Protein AF-T0M5U5-F1 (afdb_monomer_lite)

pLDDT: mean 90.52, std 8.72, range [44.06, 96.94]

Structure (mmCIF, N/CA/C/O backbone):
data_AF-T0M5U5-F1
#
_entry.id   AF-T0M5U5-F1
#
loop_
_atom_site.group_PDB
_atom_site.id
_atom_site.type_symbol
_atom_site.label_atom_id
_atom_site.label_alt_id
_atom_site.label_comp_id
_atom_site.label_asym_id
_atom_site.label_entity_id
_atom_site.label_seq_id
_atom_site.pdbx_PDB_ins_code
_atom_site.Cartn_x
_atom_site.Cartn_y
_atom_site.Cartn_z
_atom_site.occupancy
_atom_site.B_iso_or_equiv
_atom_site.auth_seq_id
_atom_site.auth_comp_id
_atom_site.auth_asym_id
_atom_site.auth_atom_id
_atom_site.pdbx_PDB_model_num
ATOM 1 N N . MET A 1 1 ? -9.757 8.245 -6.033 1.00 66.88 1 MET A N 1
ATOM 2 C CA . MET A 1 1 ? -9.342 8.291 -4.612 1.00 66.88 1 MET A CA 1
ATOM 3 C C . MET A 1 1 ? -8.299 9.380 -4.549 1.00 66.88 1 MET A C 1
ATOM 5 O O . MET A 1 1 ? -7.149 9.162 -4.910 1.00 66.88 1 MET A O 1
ATOM 9 N N . ASP A 1 2 ? -8.736 10.591 -4.228 1.00 67.81 2 ASP A N 1
ATOM 10 C CA . ASP A 1 2 ? -8.051 11.768 -4.778 1.00 67.81 2 ASP A CA 1
ATOM 11 C C . ASP A 1 2 ? -6.916 12.265 -3.876 1.00 67.81 2 ASP A C 1
ATOM 13 O O . ASP A 1 2 ? -6.089 13.070 -4.296 1.00 67.81 2 ASP A O 1
ATOM 17 N N . ASN A 1 3 ? -6.825 11.733 -2.650 1.00 85.62 3 ASN A N 1
ATOM 18 C CA . ASN A 1 3 ? -5.845 12.128 -1.643 1.00 85.62 3 ASN A CA 1
ATOM 19 C C . ASN A 1 3 ? -5.530 10.973 -0.679 1.00 85.62 3 ASN A C 1
ATOM 21 O O . ASN A 1 3 ? -6.119 10.884 0.399 1.00 85.62 3 ASN A O 1
ATOM 25 N N . VAL A 1 4 ? -4.592 10.102 -1.065 1.00 93.19 4 VAL A N 1
ATOM 26 C CA . VAL A 1 4 ? -4.029 9.062 -0.188 1.00 93.19 4 VAL A CA 1
ATOM 27 C C . VAL A 1 4 ? -2.578 9.401 0.117 1.00 93.19 4 VAL A C 1
ATOM 29 O O . VAL A 1 4 ? -1.783 9.634 -0.796 1.00 93.19 4 VAL A O 1
ATOM 32 N N . TYR A 1 5 ? -2.225 9.408 1.398 1.00 94.75 5 TYR A N 1
ATOM 33 C CA . TYR A 1 5 ? -0.859 9.634 1.856 1.00 94.75 5 TYR A CA 1
ATOM 34 C C . TYR A 1 5 ? -0.411 8.480 2.742 1.00 94.75 5 TYR A C 1
ATOM 36 O O . TYR A 1 5 ? -1.161 8.050 3.610 1.00 94.75 5 TYR A O 1
ATOM 44 N N . ALA A 1 6 ? 0.814 8.000 2.558 1.00 94.38 6 ALA A N 1
ATOM 45 C CA . ALA A 1 6 ? 1.451 7.121 3.526 1.00 94.38 6 ALA A CA 1
ATOM 46 C C . ALA A 1 6 ? 2.215 7.951 4.556 1.00 94.38 6 ALA A C 1
ATOM 48 O O . ALA A 1 6 ? 2.931 8.892 4.206 1.00 94.38 6 ALA A O 1
ATOM 49 N N . ILE A 1 7 ? 2.085 7.575 5.824 1.00 94.25 7 ILE A N 1
ATOM 50 C CA . ILE A 1 7 ? 2.845 8.145 6.930 1.00 94.25 7 ILE A CA 1
ATOM 51 C C . ILE A 1 7 ? 3.841 7.090 7.403 1.00 94.25 7 ILE A C 1
ATOM 53 O O . ILE A 1 7 ? 3.461 6.012 7.861 1.00 94.25 7 ILE A O 1
ATOM 57 N N . PHE A 1 8 ? 5.126 7.415 7.310 1.00 90.12 8 PHE A N 1
ATOM 58 C CA . PHE A 1 8 ? 6.224 6.559 7.744 1.00 90.12 8 PHE A CA 1
ATOM 59 C C . PHE A 1 8 ? 6.965 7.203 8.911 1.00 90.12 8 PHE A C 1
ATOM 61 O O . PHE A 1 8 ? 7.166 8.415 8.915 1.00 90.12 8 PHE A O 1
ATOM 68 N N . ALA A 1 9 ? 7.409 6.402 9.876 1.00 85.94 9 ALA A N 1
ATOM 69 C CA . ALA A 1 9 ? 8.386 6.847 10.863 1.00 85.94 9 ALA A CA 1
ATOM 70 C C . ALA A 1 9 ? 9.803 6.666 10.300 1.00 85.94 9 ALA A C 1
ATOM 72 O O . ALA A 1 9 ? 10.113 5.623 9.720 1.00 85.94 9 ALA 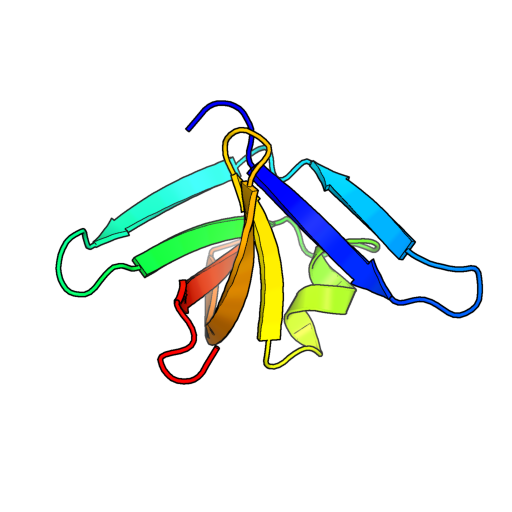A O 1
ATOM 73 N N . ASP A 1 10 ? 10.655 7.666 10.475 1.00 80.81 10 ASP A N 1
ATOM 74 C CA . A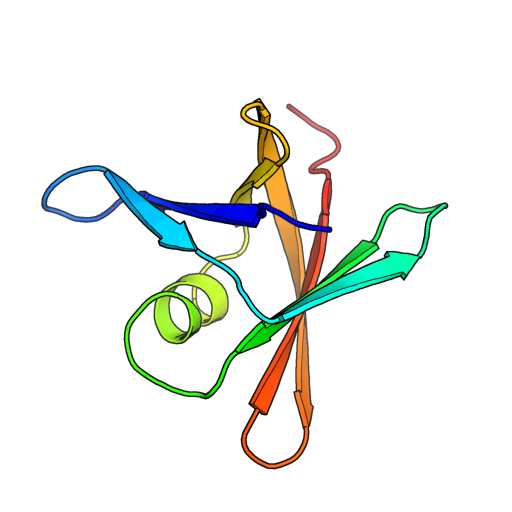SP A 1 10 ? 12.088 7.588 10.221 1.00 80.81 10 ASP A CA 1
ATOM 75 C C . ASP A 1 10 ? 12.885 8.217 11.376 1.00 80.81 10 ASP A C 1
ATOM 77 O O . ASP A 1 10 ? 12.320 8.703 12.358 1.00 80.81 10 ASP A O 1
ATOM 81 N N . ASN A 1 11 ? 14.215 8.184 11.280 1.00 79.56 11 ASN A N 1
ATOM 82 C CA . ASN A 1 11 ? 15.100 8.701 12.329 1.00 79.56 11 ASN A CA 1
ATOM 83 C C . ASN A 1 11 ? 14.955 10.218 12.562 1.00 79.56 11 ASN A C 1
ATOM 85 O O . ASN A 1 11 ? 15.402 10.710 13.594 1.00 79.56 11 ASN A O 1
ATOM 89 N N . ASN A 1 12 ? 14.341 10.949 11.627 1.00 78.44 12 ASN A N 1
ATOM 90 C CA . ASN A 1 12 ? 14.162 12.398 11.670 1.00 78.44 12 ASN A CA 1
ATOM 91 C C . ASN A 1 12 ? 12.704 12.803 11.969 1.00 78.44 12 ASN A C 1
ATOM 93 O O . ASN A 1 12 ? 12.394 13.994 11.981 1.00 78.44 12 ASN A O 1
ATOM 97 N N . GLY A 1 13 ? 11.808 11.841 12.221 1.00 86.19 13 GLY A N 1
ATOM 98 C CA . GLY A 1 13 ? 10.413 12.081 12.574 1.00 86.19 13 GLY A CA 1
ATOM 99 C C . GLY A 1 13 ? 9.428 11.286 11.720 1.00 86.19 13 GLY A C 1
ATOM 100 O O . GLY A 1 13 ? 9.592 10.091 11.485 1.00 86.19 13 GLY A O 1
ATOM 101 N N . LYS A 1 14 ? 8.331 11.936 11.317 1.00 88.69 14 LYS A N 1
ATOM 102 C CA . LYS A 1 14 ? 7.313 11.338 10.443 1.00 88.69 14 LYS A CA 1
ATOM 103 C C . LYS A 1 14 ? 7.428 11.928 9.044 1.00 88.69 14 LYS A C 1
ATOM 105 O O . LYS A 1 14 ? 7.354 13.142 8.878 1.00 88.69 14 LYS A O 1
ATOM 110 N N . VAL A 1 15 ? 7.532 11.064 8.041 1.00 90.81 15 VAL A N 1
ATOM 111 C CA . VAL A 1 15 ? 7.479 11.433 6.625 1.00 90.81 15 VAL A CA 1
ATOM 112 C C . VAL A 1 15 ? 6.086 11.138 6.097 1.00 90.81 15 VAL A C 1
ATOM 114 O O . VAL A 1 15 ? 5.603 10.013 6.214 1.00 90.81 15 VAL A O 1
ATOM 117 N N . ARG A 1 16 ? 5.450 12.147 5.498 1.00 92.06 16 ARG A N 1
ATOM 118 C CA . ARG A 1 16 ? 4.153 12.029 4.825 1.00 92.06 16 ARG A CA 1
ATOM 119 C C . ARG A 1 16 ? 4.376 12.094 3.316 1.00 92.06 16 ARG A C 1
ATOM 121 O O . ARG A 1 16 ? 4.836 13.113 2.811 1.00 92.06 16 ARG A O 1
ATOM 128 N N . GLU A 1 17 ? 4.060 11.017 2.607 1.00 93.06 17 GLU A N 1
ATOM 129 C CA . GLU A 1 17 ? 4.322 10.862 1.171 1.00 93.06 17 GLU A CA 1
ATOM 130 C C . GLU A 1 17 ? 3.012 10.607 0.421 1.00 93.06 17 GLU A C 1
ATOM 132 O O . GLU A 1 17 ? 2.200 9.787 0.848 1.00 93.06 17 GLU A O 1
ATOM 137 N N . LYS A 1 18 ? 2.775 11.330 -0.678 1.00 92.88 18 LYS A N 1
ATOM 138 C CA . LYS A 1 18 ? 1.555 11.178 -1.482 1.00 92.88 18 LYS A CA 1
ATOM 139 C C . LYS A 1 18 ? 1.646 9.914 -2.337 1.00 92.88 18 LYS A C 1
ATOM 141 O O . LYS A 1 18 ? 2.638 9.710 -3.027 1.00 92.88 18 LYS A O 1
ATOM 146 N N . LEU A 1 19 ? 0.598 9.094 -2.321 1.00 93.19 19 LEU A N 1
ATOM 147 C CA . LEU A 1 19 ? 0.494 7.883 -3.134 1.00 93.19 19 LEU A CA 1
ATOM 148 C C . LEU A 1 19 ? -0.382 8.167 -4.355 1.00 93.19 19 LEU A C 1
ATOM 150 O O . LEU A 1 19 ? -1.601 8.033 -4.298 1.00 93.19 19 LEU A O 1
ATOM 154 N N . GLU A 1 20 ? 0.226 8.599 -5.456 1.00 90.31 20 GLU A N 1
ATOM 155 C CA . GLU A 1 20 ? -0.515 9.079 -6.634 1.00 90.31 20 GLU A CA 1
ATOM 156 C C . GLU A 1 20 ? -1.272 7.971 -7.370 1.00 90.31 20 GLU A C 1
ATOM 158 O O . GLU A 1 20 ? -2.388 8.189 -7.834 1.00 90.31 20 GLU A O 1
ATOM 163 N N . ASN A 1 21 ? -0.700 6.768 -7.424 1.00 93.25 21 ASN A N 1
ATOM 164 C CA . ASN A 1 21 ? -1.293 5.633 -8.122 1.00 93.25 21 ASN A CA 1
ATOM 165 C C . ASN A 1 21 ? -1.872 4.646 -7.112 1.00 93.25 21 ASN A C 1
ATOM 167 O O . ASN A 1 21 ? -1.176 3.774 -6.590 1.00 93.25 21 ASN A O 1
ATOM 171 N N . ASN A 1 22 ? -3.159 4.807 -6.822 1.00 94.75 22 ASN A N 1
ATOM 172 C CA . ASN A 1 22 ? -3.891 3.977 -5.877 1.00 94.75 22 ASN A CA 1
ATOM 173 C C . ASN A 1 22 ? -5.280 3.610 -6.421 1.00 94.75 22 ASN A C 1
ATOM 175 O O . ASN A 1 22 ? -5.853 4.338 -7.230 1.00 94.75 22 ASN A O 1
ATOM 179 N N . PHE A 1 23 ? -5.814 2.468 -5.993 1.00 94.88 23 PHE A N 1
ATOM 180 C CA . PHE A 1 23 ? -7.142 1.998 -6.383 1.00 94.88 23 PHE A CA 1
ATOM 181 C C . PHE A 1 23 ? -7.760 1.100 -5.308 1.00 94.88 23 PHE A C 1
ATOM 183 O O . PHE A 1 23 ? -7.056 0.504 -4.496 1.00 94.88 23 PHE A O 1
ATOM 190 N N . ILE A 1 24 ? -9.086 0.962 -5.321 1.00 95.06 24 ILE A N 1
ATOM 191 C CA . ILE A 1 24 ? -9.783 -0.040 -4.508 1.00 95.06 24 ILE A CA 1
ATOM 192 C C . ILE A 1 24 ? -9.751 -1.361 -5.277 1.00 95.06 24 ILE A C 1
ATOM 194 O O . ILE A 1 24 ? -10.352 -1.472 -6.342 1.00 95.06 24 ILE A O 1
ATOM 198 N N . ALA A 1 25 ? -9.036 -2.352 -4.749 1.00 95.31 25 ALA A N 1
ATOM 199 C CA . ALA A 1 25 ? -8.942 -3.687 -5.335 1.00 95.31 25 ALA A CA 1
ATOM 200 C C . ALA A 1 25 ? -10.155 -4.565 -4.984 1.00 95.31 25 ALA A C 1
ATOM 202 O O . ALA A 1 25 ? -10.542 -5.426 -5.768 1.00 95.31 25 ALA A O 1
ATOM 203 N N . SER A 1 26 ? -10.756 -4.349 -3.812 1.00 95.94 26 SER A N 1
ATOM 204 C CA . SER A 1 26 ? -12.001 -4.989 -3.375 1.00 95.94 26 SER A CA 1
ATOM 205 C C . SER A 1 26 ? -12.687 -4.110 -2.332 1.00 95.94 26 SER A C 1
ATOM 207 O O . SER A 1 26 ? -12.010 -3.471 -1.530 1.00 95.94 26 SER A O 1
ATOM 209 N N . GLN A 1 27 ? -14.020 -4.065 -2.332 1.00 93.94 27 GLN A N 1
ATOM 210 C CA . GLN A 1 27 ? -14.795 -3.319 -1.331 1.00 93.94 27 GLN A CA 1
ATOM 211 C C . GLN A 1 27 ? -15.195 -4.176 -0.125 1.00 93.94 27 GLN A C 1
ATOM 213 O O . GLN A 1 27 ? -15.305 -3.651 0.979 1.00 93.94 27 GLN A O 1
ATOM 218 N N . ASN A 1 28 ? -15.399 -5.483 -0.315 1.00 92.81 28 ASN A N 1
ATOM 219 C CA . ASN A 1 28 ? -15.763 -6.406 0.756 1.00 92.81 28 ASN A CA 1
ATOM 220 C C . ASN A 1 28 ? -15.167 -7.807 0.496 1.00 92.81 28 ASN A C 1
ATOM 222 O O . ASN A 1 28 ? -15.678 -8.514 -0.374 1.00 92.81 28 ASN A O 1
ATOM 226 N N . PRO A 1 29 ? -14.097 -8.211 1.208 1.00 92.12 29 PRO A N 1
ATOM 227 C CA . PRO A 1 29 ? -13.342 -7.419 2.189 1.00 92.12 29 PRO A CA 1
ATOM 228 C C . PRO A 1 29 ? -12.634 -6.216 1.542 1.00 92.12 29 PRO A C 1
ATOM 230 O O . PRO A 1 29 ? -12.317 -6.253 0.351 1.00 92.12 29 PRO A O 1
ATOM 233 N N . LEU A 1 30 ? -12.383 -5.150 2.312 1.00 93.00 30 LEU A N 1
ATOM 234 C CA . LEU A 1 30 ? -11.710 -3.949 1.805 1.00 93.00 30 LEU A CA 1
ATOM 235 C C . LEU A 1 30 ? -10.233 -4.235 1.508 1.00 93.00 30 LEU A C 1
ATOM 237 O O . LEU A 1 30 ? -9.456 -4.535 2.415 1.00 93.00 30 LEU A O 1
ATOM 241 N N . TYR A 1 31 ? -9.851 -4.064 0.243 1.00 95.75 31 TYR A N 1
ATOM 242 C CA . TYR A 1 31 ? -8.466 -4.065 -0.209 1.00 95.75 31 TYR A CA 1
ATOM 243 C C . TYR A 1 31 ? -8.166 -2.827 -1.047 1.00 95.75 31 TYR A C 1
ATOM 245 O O . TYR A 1 31 ? -8.918 -2.473 -1.955 1.00 95.75 31 TYR A O 1
ATOM 253 N N . ILE A 1 32 ? -7.020 -2.211 -0.780 1.00 95.62 32 ILE A N 1
ATOM 254 C CA . ILE A 1 32 ? -6.486 -1.065 -1.514 1.00 95.62 32 ILE A CA 1
ATOM 255 C C . ILE A 1 32 ? -5.213 -1.522 -2.223 1.00 95.62 32 ILE A C 1
ATOM 257 O O . ILE A 1 32 ? -4.358 -2.156 -1.613 1.00 95.62 32 ILE A O 1
ATOM 261 N N . GLY A 1 33 ? -5.088 -1.217 -3.509 1.00 96.31 33 GLY A N 1
ATOM 262 C CA . GLY A 1 33 ? -3.866 -1.405 -4.278 1.00 96.31 33 GLY A CA 1
ATOM 263 C C . GLY A 1 33 ? -3.104 -0.090 -4.396 1.00 96.31 33 GLY A C 1
ATOM 264 O O . GLY A 1 33 ? -3.687 0.923 -4.776 1.00 96.31 33 GLY A O 1
ATOM 265 N N . ILE A 1 34 ? -1.806 -0.103 -4.098 1.00 96.25 34 ILE A N 1
ATOM 266 C CA . ILE A 1 34 ? -0.893 1.028 -4.311 1.00 96.25 34 ILE A CA 1
ATOM 267 C C . ILE A 1 34 ? 0.173 0.595 -5.305 1.00 96.25 34 ILE A C 1
ATOM 269 O O . ILE A 1 34 ? 0.873 -0.391 -5.076 1.00 96.25 34 ILE A O 1
ATOM 273 N N . ILE A 1 35 ? 0.309 1.345 -6.393 1.00 95.75 35 ILE A N 1
ATOM 274 C CA . ILE A 1 35 ? 1.299 1.093 -7.435 1.00 95.75 35 ILE A CA 1
ATOM 275 C C . ILE A 1 35 ? 2.478 2.030 -7.203 1.00 95.75 35 ILE A C 1
ATOM 277 O O . ILE A 1 35 ? 2.328 3.251 -7.231 1.00 95.75 35 ILE A O 1
ATOM 281 N N . LEU A 1 36 ? 3.660 1.459 -6.992 1.00 95.06 36 LEU A N 1
ATOM 282 C CA . LEU A 1 36 ? 4.896 2.213 -6.816 1.00 95.06 36 LEU A CA 1
ATOM 283 C C . LEU A 1 36 ? 5.974 1.676 -7.749 1.00 95.06 36 LEU A C 1
ATOM 285 O O . LEU A 1 36 ? 6.149 0.463 -7.878 1.00 95.06 36 LEU A O 1
ATOM 289 N N . LYS A 1 37 ? 6.748 2.587 -8.337 1.00 93.62 37 LYS A N 1
ATOM 290 C CA . LYS A 1 37 ? 7.979 2.224 -9.033 1.00 93.62 37 LYS A CA 1
ATOM 291 C C . LYS A 1 37 ? 9.024 1.773 -7.997 1.00 93.62 37 LYS A C 1
ATOM 293 O O . LYS A 1 37 ? 9.132 2.425 -6.956 1.00 93.62 37 LYS A O 1
ATOM 298 N N . PRO A 1 38 ? 9.807 0.707 -8.246 1.00 87.56 38 PRO A N 1
ATOM 299 C CA . PRO A 1 38 ? 10.943 0.327 -7.423 1.00 87.56 38 PRO A CA 1
ATOM 300 C C . PRO A 1 38 ? 11.991 1.440 -7.392 1.00 87.56 38 PRO A C 1
ATOM 302 O O . PRO A 1 38 ? 12.845 1.563 -8.268 1.00 87.56 38 PRO A O 1
ATOM 305 N N . SER A 1 39 ? 11.896 2.293 -6.379 1.00 85.12 39 SER A N 1
ATOM 306 C CA . SER A 1 39 ? 12.782 3.431 -6.147 1.00 85.12 39 SER A CA 1
ATOM 307 C C . SER A 1 39 ? 12.962 3.669 -4.649 1.00 85.12 39 SER A C 1
ATOM 309 O O . SER A 1 39 ? 12.332 3.022 -3.813 1.00 85.12 39 SER A O 1
ATOM 311 N N . HIS A 1 40 ? 13.810 4.631 -4.284 1.00 80.00 40 HIS A N 1
ATOM 312 C CA . HIS A 1 40 ? 13.849 5.140 -2.911 1.00 80.00 40 HIS A CA 1
ATOM 313 C C . HIS A 1 40 ? 12.492 5.760 -2.513 1.00 80.00 40 HIS A C 1
ATOM 315 O O . HIS A 1 40 ? 11.649 6.015 -3.372 1.00 80.00 40 HIS A O 1
ATOM 321 N N . GLY A 1 41 ? 12.278 5.996 -1.214 1.00 88.81 41 GLY A N 1
ATOM 322 C CA . GLY A 1 41 ? 11.033 6.582 -0.696 1.00 88.81 41 GLY A CA 1
ATOM 323 C C . GLY A 1 41 ? 10.011 5.531 -0.266 1.00 88.81 41 GLY A C 1
ATOM 324 O O . GLY A 1 41 ? 10.383 4.527 0.356 1.00 88.81 41 GLY A O 1
ATOM 325 N N . ALA A 1 42 ? 8.729 5.759 -0.569 1.00 91.25 42 ALA A N 1
ATOM 326 C CA . ALA A 1 42 ? 7.627 4.891 -0.152 1.00 91.25 42 ALA A CA 1
ATOM 327 C C . ALA A 1 42 ? 7.841 3.425 -0.536 1.00 91.25 42 ALA A C 1
ATOM 329 O O . ALA A 1 42 ? 7.558 2.549 0.277 1.00 91.25 42 ALA A O 1
ATOM 330 N N . TRP A 1 43 ? 8.402 3.142 -1.717 1.00 94.19 43 TRP A N 1
ATOM 331 C CA . TRP A 1 43 ? 8.572 1.762 -2.176 1.00 94.19 43 TRP A CA 1
ATOM 332 C C . TRP A 1 43 ? 9.489 0.948 -1.258 1.00 94.19 43 TRP A C 1
ATOM 334 O O . TRP A 1 43 ? 9.104 -0.142 -0.833 1.00 94.19 43 TRP A O 1
ATOM 344 N N . ILE A 1 44 ? 10.672 1.466 -0.888 1.00 92.75 44 ILE A N 1
ATOM 345 C CA . ILE A 1 44 ? 11.589 0.760 0.031 1.00 92.75 44 ILE A CA 1
ATOM 346 C C . ILE A 1 44 ? 10.924 0.567 1.394 1.00 92.75 44 ILE A C 1
ATOM 348 O O . ILE A 1 44 ? 11.037 -0.509 1.985 1.00 92.75 44 ILE A O 1
ATOM 352 N N . ARG A 1 45 ? 10.234 1.599 1.894 1.00 92.88 45 ARG A N 1
ATOM 353 C CA . ARG A 1 45 ? 9.590 1.555 3.211 1.00 92.88 45 ARG A CA 1
ATOM 354 C C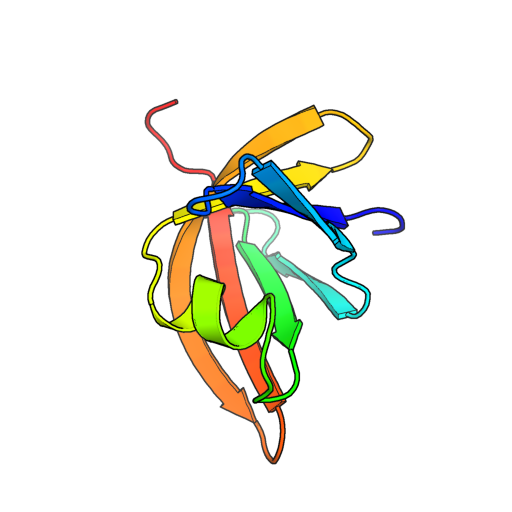 . ARG A 1 45 ? 8.466 0.521 3.235 1.00 92.88 45 ARG A C 1
ATOM 356 O O . ARG A 1 45 ? 8.480 -0.352 4.093 1.00 92.88 45 ARG A O 1
ATOM 363 N N . MET A 1 46 ? 7.566 0.545 2.255 1.00 93.12 46 MET A N 1
ATOM 364 C CA . MET A 1 46 ? 6.475 -0.427 2.131 1.00 93.12 46 MET A CA 1
ATOM 365 C C . MET A 1 46 ? 6.984 -1.843 1.855 1.00 93.12 46 MET A C 1
ATOM 367 O O . MET A 1 46 ? 6.435 -2.797 2.386 1.00 93.12 46 MET A O 1
ATOM 371 N N . SER A 1 47 ? 8.070 -1.994 1.093 1.00 92.31 47 SER A N 1
ATOM 372 C CA . SER A 1 47 ? 8.681 -3.302 0.809 1.00 92.31 47 SER A CA 1
ATOM 373 C C . SER A 1 47 ? 9.255 -3.997 2.039 1.00 92.31 47 SER A C 1
ATOM 375 O O . SER A 1 47 ? 9.412 -5.215 2.032 1.00 92.31 47 SER A O 1
ATOM 377 N N . ARG A 1 48 ? 9.615 -3.233 3.073 1.00 91.06 48 ARG A N 1
ATOM 378 C CA . ARG A 1 48 ? 10.175 -3.757 4.326 1.00 91.06 48 ARG A CA 1
ATOM 379 C C . ARG A 1 48 ? 9.155 -3.777 5.461 1.00 91.06 48 ARG A C 1
ATOM 381 O O . ARG A 1 48 ? 9.389 -4.434 6.472 1.00 91.06 48 ARG A O 1
ATOM 388 N N . ALA A 1 49 ? 8.055 -3.046 5.314 1.00 90.38 49 ALA A N 1
ATOM 389 C CA . ALA A 1 49 ? 7.039 -2.909 6.337 1.00 90.38 49 ALA A CA 1
ATOM 390 C C . ALA A 1 49 ? 5.962 -3.992 6.209 1.00 90.38 49 ALA A C 1
ATOM 392 O O . ALA A 1 49 ? 5.591 -4.408 5.115 1.00 90.38 49 ALA A O 1
ATOM 393 N N . LYS A 1 50 ? 5.427 -4.426 7.352 1.00 92.50 50 LYS A N 1
ATOM 394 C CA . LYS A 1 50 ? 4.226 -5.277 7.410 1.00 92.50 50 LYS A CA 1
ATOM 395 C C . LYS A 1 50 ? 2.946 -4.457 7.530 1.00 92.50 50 LYS A C 1
ATOM 397 O O . LYS A 1 50 ? 1.874 -4.940 7.175 1.00 92.50 50 LYS A O 1
ATOM 402 N N . THR A 1 51 ? 3.064 -3.236 8.041 1.00 94.38 51 THR A N 1
ATOM 403 C CA . THR A 1 51 ? 1.961 -2.296 8.203 1.00 94.38 51 THR A CA 1
ATOM 404 C C . THR A 1 51 ? 2.377 -0.902 7.753 1.00 94.38 51 THR A C 1
ATOM 406 O O . THR A 1 51 ? 3.562 -0.576 7.686 1.00 94.38 51 THR A O 1
ATOM 409 N N . VAL A 1 52 ? 1.397 -0.076 7.409 1.00 95.06 52 VAL A N 1
ATOM 410 C CA . VAL A 1 52 ? 1.583 1.331 7.057 1.00 95.06 52 VAL A CA 1
ATOM 411 C C . VAL A 1 52 ? 0.378 2.123 7.537 1.00 95.06 52 VAL A C 1
ATOM 413 O O . VAL A 1 52 ? -0.748 1.629 7.520 1.00 95.06 52 VAL A O 1
ATOM 416 N N . VAL A 1 53 ? 0.606 3.361 7.960 1.00 95.94 53 VAL A N 1
ATOM 417 C CA . VAL A 1 53 ? -0.485 4.291 8.243 1.00 95.94 53 VAL A CA 1
ATOM 418 C C . VAL A 1 53 ? -0.830 5.010 6.949 1.00 95.94 53 VAL A C 1
ATOM 420 O O . VAL A 1 53 ? 0.025 5.688 6.376 1.00 95.94 53 VAL A O 1
ATOM 423 N N . LEU A 1 54 ? -2.069 4.860 6.488 1.00 95.00 54 LEU A N 1
ATOM 424 C CA . LEU A 1 54 ? -2.599 5.642 5.379 1.00 95.00 54 LEU A CA 1
ATOM 425 C C . LEU A 1 54 ? -3.479 6.758 5.920 1.00 95.00 54 LEU A C 1
ATOM 427 O O . LEU A 1 54 ? -4.364 6.516 6.732 1.00 95.00 54 LEU A O 1
ATOM 431 N N . GLU A 1 55 ? -3.266 7.971 5.436 1.00 94.00 55 GLU A N 1
ATOM 432 C CA . GLU A 1 55 ? -4.188 9.080 5.612 1.00 94.00 55 GLU A CA 1
ATOM 433 C C . GLU A 1 55 ? -5.034 9.219 4.348 1.00 94.00 55 GLU A C 1
ATOM 435 O O . GLU A 1 55 ? -4.520 9.524 3.268 1.00 94.00 55 GLU A O 1
ATOM 440 N N . MET A 1 56 ? -6.332 8.972 4.494 1.00 90.12 56 MET A N 1
ATOM 441 C CA . MET A 1 56 ? -7.324 9.091 3.429 1.00 90.12 56 MET A CA 1
ATOM 442 C C . MET A 1 56 ? -8.349 10.131 3.857 1.00 90.12 56 MET A C 1
ATOM 444 O O . MET A 1 56 ? -8.889 10.043 4.957 1.00 90.12 56 MET A O 1
ATOM 448 N N . GLU A 1 57 ? -8.581 11.144 3.021 1.00 87.12 57 GLU A N 1
ATOM 449 C CA . GLU A 1 57 ? -9.518 12.241 3.335 1.00 87.12 57 GLU A CA 1
ATOM 450 C C . GLU A 1 57 ? -9.217 12.927 4.687 1.00 87.12 57 GLU A C 1
ATOM 452 O O . GLU A 1 57 ? -10.112 13.330 5.426 1.00 87.12 57 GLU A O 1
ATOM 457 N N . GLY A 1 58 ? -7.928 13.024 5.038 1.00 85.69 58 GLY A N 1
ATOM 458 C CA . GLY A 1 58 ? -7.463 13.618 6.297 1.00 85.69 58 GLY A CA 1
ATOM 459 C C . GLY A 1 58 ? -7.607 12.720 7.529 1.00 85.69 58 GLY A C 1
ATOM 460 O O . GLY A 1 58 ? -7.290 13.158 8.633 1.00 85.69 58 GLY A O 1
ATOM 461 N N . LYS A 1 59 ? -8.060 11.470 7.372 1.00 88.88 59 LYS A N 1
ATOM 462 C CA . LYS A 1 59 ? -8.186 10.503 8.468 1.00 88.88 59 LYS A CA 1
ATOM 463 C C . LYS A 1 59 ? -7.077 9.453 8.380 1.00 88.88 59 LYS A C 1
ATOM 465 O O . LYS A 1 59 ? -7.049 8.701 7.402 1.00 88.88 59 LYS A O 1
ATOM 470 N N . PRO A 1 60 ? -6.162 9.383 9.363 1.00 92.75 60 PRO A N 1
ATOM 471 C CA . PRO A 1 60 ? -5.174 8.317 9.424 1.00 92.75 60 PRO A CA 1
ATOM 472 C C . PRO A 1 60 ? -5.824 7.002 9.876 1.00 92.75 60 PRO A C 1
ATOM 474 O O . PRO A 1 60 ? -6.631 6.987 10.802 1.00 92.75 60 PRO A O 1
ATOM 477 N N . GLY A 1 61 ? -5.436 5.896 9.250 1.00 93.50 61 GLY A N 1
ATOM 478 C CA . GLY A 1 61 ? -5.787 4.535 9.649 1.00 93.50 61 GLY A CA 1
ATOM 479 C C . GLY A 1 61 ? -4.611 3.590 9.425 1.00 93.50 61 GLY A C 1
ATOM 480 O O . GLY A 1 61 ? -3.783 3.825 8.543 1.00 93.50 61 GLY A O 1
ATOM 481 N N . GLU A 1 62 ? -4.508 2.533 10.230 1.00 95.62 62 GLU A N 1
ATOM 482 C CA . GLU A 1 62 ? -3.456 1.527 10.074 1.00 95.62 62 GLU A CA 1
ATOM 483 C C . GLU A 1 62 ? -3.894 0.407 9.123 1.00 95.62 62 GLU A C 1
ATOM 485 O O . GLU A 1 62 ? -4.976 -0.170 9.243 1.00 95.62 62 GLU A O 1
ATOM 490 N N . PHE A 1 63 ? -3.018 0.080 8.178 1.00 96.00 63 PHE A N 1
ATOM 491 C CA . PHE A 1 63 ? -3.238 -0.939 7.166 1.00 96.00 63 PHE A CA 1
ATOM 492 C C . PHE A 1 63 ? -2.140 -1.991 7.228 1.00 96.00 63 PHE A C 1
ATOM 494 O O . PHE A 1 63 ? -0.961 -1.675 7.371 1.00 96.00 63 PHE A O 1
ATOM 501 N N . SER A 1 64 ? -2.524 -3.252 7.074 1.00 96.50 64 SER A N 1
ATOM 502 C CA . SER A 1 64 ? -1.592 -4.357 6.851 1.00 96.50 64 SER A CA 1
ATOM 503 C C . SER A 1 64 ? -1.245 -4.448 5.371 1.00 96.50 64 SER A C 1
ATOM 505 O O . SER A 1 64 ? -2.115 -4.208 4.538 1.00 96.50 64 SER A O 1
ATOM 507 N N . ILE A 1 65 ? -0.019 -4.858 5.046 1.00 96.06 65 ILE A N 1
ATOM 508 C CA . ILE A 1 65 ? 0.449 -5.134 3.680 1.00 96.06 65 ILE A CA 1
ATOM 509 C C . ILE A 1 65 ? 0.575 -6.661 3.517 1.00 96.06 65 ILE A C 1
ATOM 511 O O . ILE A 1 65 ? 1.666 -7.208 3.682 1.00 96.06 65 ILE A O 1
ATOM 515 N N . PRO A 1 66 ? -0.531 -7.398 3.288 1.00 93.38 66 PRO A N 1
ATOM 516 C CA . PRO A 1 66 ? -0.512 -8.859 3.235 1.00 93.38 66 PRO A CA 1
ATOM 517 C C . PRO A 1 66 ? 0.329 -9.431 2.091 1.00 93.38 66 PRO A C 1
ATOM 519 O O . PRO A 1 66 ? 0.903 -10.504 2.252 1.00 93.38 66 PRO A O 1
ATOM 522 N N . TYR A 1 67 ? 0.393 -8.754 0.941 1.00 92.06 67 TYR A N 1
ATOM 523 C CA . TYR A 1 67 ? 1.211 -9.200 -0.184 1.00 92.06 67 TYR A CA 1
ATOM 524 C C . TYR A 1 67 ? 1.550 -8.059 -1.147 1.00 92.06 67 TYR A C 1
ATOM 526 O O . TYR A 1 67 ? 0.912 -7.003 -1.179 1.00 92.06 67 TYR A O 1
ATOM 534 N N . ARG A 1 68 ? 2.579 -8.314 -1.954 1.00 94.88 68 ARG A N 1
ATOM 535 C CA . ARG A 1 68 ? 3.054 -7.467 -3.044 1.00 94.88 68 ARG A CA 1
ATOM 536 C C . ARG A 1 68 ? 3.235 -8.341 -4.277 1.00 94.88 68 ARG A C 1
ATOM 538 O O . ARG A 1 68 ? 3.693 -9.475 -4.152 1.00 94.88 68 ARG A O 1
ATOM 545 N N . ILE A 1 69 ? 2.911 -7.809 -5.446 1.00 95.31 69 ILE A N 1
ATOM 546 C CA . ILE A 1 69 ? 3.241 -8.436 -6.7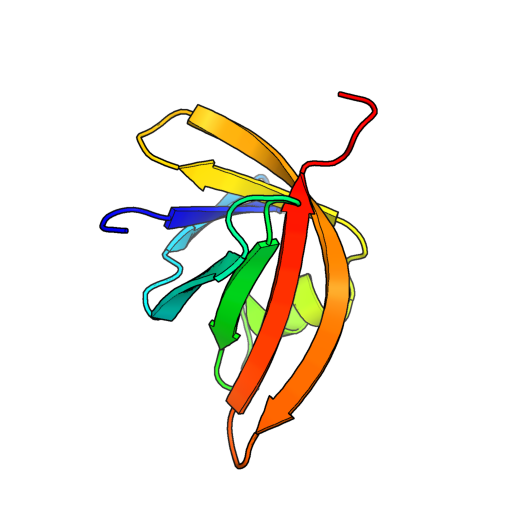30 1.00 95.31 69 ILE A CA 1
ATOM 547 C C . ILE A 1 69 ? 4.111 -7.495 -7.558 1.00 95.31 69 ILE A C 1
ATOM 549 O O . ILE A 1 69 ? 3.966 -6.275 -7.466 1.00 95.31 69 ILE A O 1
ATOM 553 N N . GLU A 1 70 ? 4.996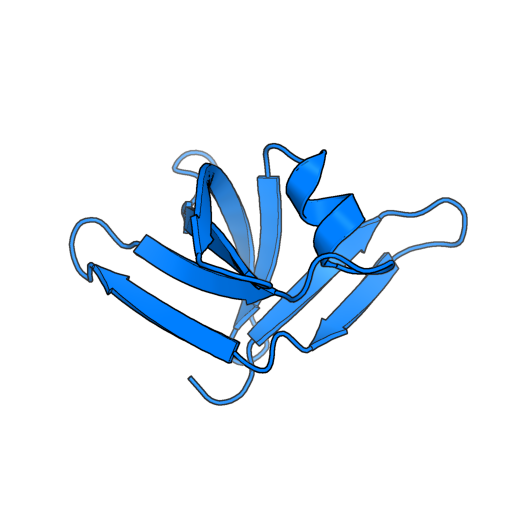 -8.065 -8.369 1.00 95.56 70 GLU A N 1
ATOM 554 C CA . GLU A 1 70 ? 5.788 -7.321 -9.349 1.00 95.56 70 GLU A CA 1
ATOM 555 C C . GLU A 1 70 ? 5.064 -7.338 -10.698 1.00 95.56 70 GLU A C 1
ATOM 557 O O . GLU A 1 70 ? 4.648 -8.395 -11.174 1.00 95.56 70 GLU A O 1
ATOM 562 N N . VAL A 1 71 ? 4.897 -6.168 -11.312 1.00 91.81 71 VAL A N 1
ATOM 563 C CA . VAL A 1 71 ? 4.203 -5.983 -12.590 1.00 91.81 71 VAL A 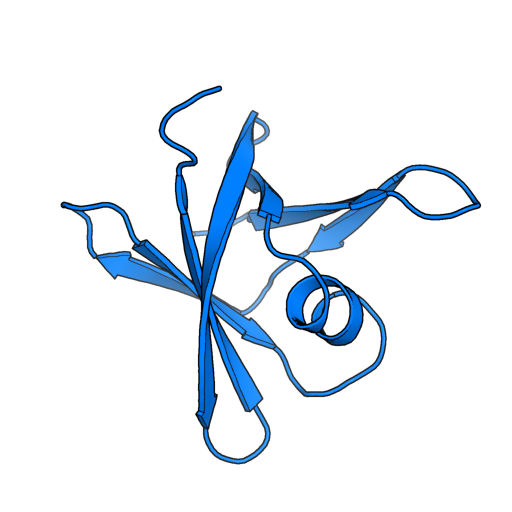CA 1
ATOM 564 C C . VAL A 1 71 ? 5.069 -5.111 -13.492 1.00 91.81 71 VAL A C 1
ATOM 566 O O . VAL A 1 71 ? 5.030 -3.880 -13.434 1.00 91.81 71 VAL A O 1
ATOM 569 N N . GLY A 1 72 ? 5.871 -5.766 -14.331 1.00 91.38 72 GLY A N 1
ATOM 570 C CA . GLY A 1 72 ? 6.853 -5.093 -15.179 1.00 91.38 72 GLY A CA 1
ATOM 571 C C . GLY A 1 72 ? 7.854 -4.304 -14.334 1.00 91.38 72 GLY A C 1
ATOM 572 O O . GLY A 1 72 ? 8.532 -4.869 -13.482 1.00 91.38 72 GLY A O 1
ATOM 573 N N . GLU A 1 73 ? 7.921 -2.993 -14.555 1.00 91.06 73 GLU A N 1
ATOM 574 C CA . GLU A 1 73 ? 8.794 -2.080 -13.807 1.00 91.06 73 GLU A CA 1
ATOM 575 C C . GLU A 1 73 ? 8.155 -1.512 -12.530 1.00 91.06 73 GLU A C 1
ATOM 577 O O . GLU A 1 73 ? 8.708 -0.588 -11.944 1.00 91.06 73 GLU A O 1
ATOM 582 N N . ASN A 1 74 ? 6.982 -1.993 -12.114 1.00 94.56 74 ASN A N 1
ATOM 583 C CA . ASN A 1 74 ? 6.265 -1.497 -10.939 1.00 94.56 74 ASN A CA 1
ATOM 584 C C . ASN A 1 74 ? 5.995 -2.620 -9.940 1.00 94.56 74 ASN A C 1
ATOM 586 O O . ASN A 1 74 ? 5.938 -3.791 -10.306 1.00 94.56 74 ASN A O 1
ATOM 590 N N . SER A 1 75 ? 5.732 -2.253 -8.691 1.00 96.19 75 SER A N 1
ATOM 591 C CA . SER A 1 75 ? 5.168 -3.165 -7.700 1.00 96.19 75 SER A CA 1
ATOM 592 C C . SER A 1 75 ? 3.778 -2.696 -7.296 1.00 96.19 75 SER A C 1
ATOM 594 O O . SER A 1 75 ? 3.551 -1.498 -7.113 1.00 96.19 75 SER A O 1
ATOM 596 N N . ILE A 1 76 ? 2.862 -3.644 -7.109 1.00 96.94 76 ILE A N 1
ATOM 597 C CA . ILE A 1 76 ? 1.545 -3.382 -6.529 1.00 96.94 76 ILE A CA 1
ATOM 598 C C . ILE A 1 76 ? 1.538 -3.927 -5.108 1.00 96.94 76 ILE A C 1
ATOM 600 O O . ILE A 1 76 ? 1.667 -5.134 -4.894 1.00 96.94 76 ILE A O 1
ATOM 604 N N . PHE A 1 77 ? 1.390 -3.032 -4.141 1.00 96.94 77 PHE A N 1
ATOM 605 C CA . PHE A 1 77 ? 1.181 -3.364 -2.739 1.00 96.94 77 PHE A CA 1
ATOM 606 C C . PHE A 1 77 ? -0.313 -3.475 -2.492 1.00 96.94 77 PHE A C 1
ATOM 608 O O . PHE A 1 77 ? -1.050 -2.528 -2.763 1.00 96.94 77 PHE A O 1
ATOM 615 N N . PHE A 1 78 ? -0.752 -4.611 -1.966 1.00 96.75 78 PHE A N 1
ATOM 616 C CA . PHE A 1 78 ? -2.129 -4.783 -1.535 1.00 96.75 78 PHE A CA 1
ATOM 617 C C . PHE A 1 78 ? -2.201 -4.551 -0.044 1.00 96.75 78 PHE A C 1
ATOM 619 O O . PHE A 1 78 ? -1.415 -5.121 0.711 1.00 96.75 78 PHE A O 1
ATOM 626 N N . LEU A 1 79 ? -3.140 -3.709 0.362 1.00 96.56 79 LEU A N 1
ATOM 627 C CA . LEU A 1 79 ? -3.350 -3.309 1.736 1.00 96.56 79 LEU A CA 1
ATOM 628 C C . LEU A 1 79 ? -4.763 -3.634 2.172 1.00 96.56 79 LEU A C 1
ATOM 630 O O . LEU A 1 79 ? -5.697 -3.496 1.388 1.00 96.56 79 LEU A O 1
ATOM 634 N N . LYS A 1 80 ? -4.919 -3.989 3.441 1.00 95.94 80 LYS A N 1
ATOM 635 C CA . LYS A 1 80 ? -6.223 -4.131 4.090 1.00 95.94 80 LYS A CA 1
ATOM 636 C C . LYS A 1 80 ? -6.214 -3.417 5.439 1.00 95.94 80 LYS A C 1
ATOM 638 O O . LYS A 1 80 ? -5.137 -3.345 6.042 1.00 95.94 80 LYS A O 1
ATOM 643 N N . PRO A 1 81 ? -7.353 -2.893 5.924 1.00 95.25 81 PRO A N 1
ATOM 644 C CA . PRO A 1 81 ? -7.436 -2.371 7.284 1.00 95.25 81 PRO A CA 1
ATOM 645 C C . PRO A 1 81 ? -6.897 -3.394 8.283 1.00 95.25 81 PRO A C 1
ATOM 647 O O . PRO A 1 81 ? -7.112 -4.600 8.128 1.00 95.25 81 PRO A O 1
ATOM 650 N N . ARG A 1 82 ? -6.150 -2.929 9.283 1.00 91.44 82 ARG A N 1
ATOM 651 C CA . ARG A 1 82 ? -5.761 -3.782 10.403 1.00 91.44 82 ARG A CA 1
ATOM 652 C C . ARG A 1 82 ? -6.992 -3.959 11.296 1.00 91.44 82 ARG A C 1
ATOM 654 O O . ARG A 1 82 ? -7.560 -2.971 11.738 1.00 91.44 82 ARG A O 1
ATOM 661 N N . GLU A 1 83 ? -7.410 -5.198 11.533 1.00 71.62 83 GLU A N 1
ATOM 662 C CA . GLU A 1 83 ? -8.651 -5.516 12.267 1.00 71.62 83 GLU A CA 1
ATOM 663 C C . GLU A 1 83 ? -8.556 -5.289 13.794 1.00 71.62 83 GLU A C 1
ATOM 665 O O . GLU A 1 83 ? -9.526 -5.539 14.497 1.00 71.62 83 GLU A O 1
ATOM 670 N N . ASP A 1 84 ? -7.445 -4.731 14.299 1.00 55.22 84 ASP A N 1
ATOM 671 C CA . ASP A 1 84 ? -7.151 -4.604 15.739 1.00 55.22 84 ASP A CA 1
ATOM 672 C C . ASP A 1 84 ? -6.699 -3.186 16.175 1.00 55.22 84 ASP A C 1
ATOM 674 O O . ASP A 1 84 ? -5.815 -3.066 17.027 1.00 55.22 84 ASP A O 1
ATOM 678 N N . ALA A 1 85 ? -7.221 -2.109 15.574 1.00 44.06 85 ALA A N 1
ATOM 679 C CA . ALA A 1 85 ? -6.874 -0.726 15.954 1.00 44.06 85 ALA A CA 1
ATOM 680 C C . ALA A 1 85 ? -7.959 -0.042 16.797 1.00 44.06 85 ALA A C 1
ATOM 682 O O . ALA A 1 85 ? -9.139 -0.082 16.379 1.00 44.06 85 ALA A O 1
#

Secondary structure (DSSP, 8-state):
---EEEEEEETTEEEEEE--SEEEEEETTEEEEEEE-SSTTHHHHHHH-SEEEEEETTEEEEEEEEEEEEETTEEEEEEEE-TT-

Radius of gyration: 12.08 Å; chains: 1; bounding box: 31×23×31 Å

Foldseek 3Di:
DCFKWWWDQDPVGIDTGTQHDKDFPDVVQTKIKGKAFPDPDPNVRLVPDQKIWMQDPNDTFIWGQPDWDDDPRIIITIIGGDPPD

Sequence (85 aa):
MDNVYAIFADNNGKVREKLENNFIASQNPLYIGIILKPSHGAWIRMSRAKTVVLEMEGKPGEFSIPYRIEVGENSIFFLKPREDA